Protein AF-A0A630BYJ1-F1 (afdb_monomer_lite)

Organism: Campylobacter jejuni (NCBI:txid197)

Foldseek 3Di:
DDWDDDPQWIWDWDDDPPDIDIDIDGPVVVVVDPDDPPDDDDDDDDPVPDDDDD

Radius of gyration: 12.18 Å; chains: 1; bounding box: 28×22×36 Å

Sequence (54 aa):
IALRSRKSDVFIRVSCMDKILEFALEKQEFLRFDLKLYEELSLYFYEDAICFLN

pLDDT: mean 75.1, std 7.13, range [47.91, 85.94]

Secondary structure (DSSP, 8-state):
-EEEEETTEEEEEEEETTEEEEEEEEHHHHHHS-PPTTPPP-----GGG-----

Structure (mmCIF, N/CA/C/O backbone):
data_AF-A0A630BYJ1-F1
#
_entry.id   AF-A0A630BYJ1-F1
#
loop_
_atom_site.group_PDB
_atom_site.id
_atom_site.type_symbol
_atom_site.label_atom_id
_atom_site.label_alt_id
_atom_site.label_comp_id
_atom_site.label_asym_id
_atom_site.label_entity_id
_atom_site.label_seq_id
_atom_site.pdbx_PDB_ins_code
_atom_site.Cartn_x
_atom_site.Cartn_y
_atom_site.Cartn_z
_atom_site.occupancy
_atom_site.B_iso_or_equiv
_atom_site.auth_seq_id
_atom_site.auth_comp_id
_atom_site.auth_asym_id
_atom_site.auth_atom_id
_atom_site.pdbx_PDB_model_num
ATOM 1 N N . ILE A 1 1 ? 6.263 4.153 3.180 1.00 62.94 1 ILE A N 1
ATOM 2 C CA . ILE A 1 1 ? 4.815 3.841 3.167 1.00 62.94 1 ILE A CA 1
ATOM 3 C C . ILE A 1 1 ? 4.042 5.151 3.159 1.00 62.94 1 ILE A C 1
ATOM 5 O O . ILE A 1 1 ? 4.313 5.997 4.002 1.00 62.94 1 ILE A O 1
ATOM 9 N N . ALA A 1 2 ? 3.123 5.336 2.213 1.00 61.09 2 ALA A N 1
ATOM 10 C CA . ALA A 1 2 ? 2.130 6.411 2.256 1.00 61.09 2 ALA A CA 1
ATOM 11 C C . ALA A 1 2 ? 0.731 5.787 2.285 1.00 61.09 2 ALA A C 1
ATOM 13 O O . ALA A 1 2 ? 0.463 4.880 1.497 1.00 61.09 2 ALA A O 1
ATOM 14 N N . LEU A 1 3 ? -0.129 6.267 3.188 1.00 59.94 3 LEU A N 1
ATOM 15 C CA . LEU A 1 3 ? -1.486 5.761 3.393 1.00 59.94 3 LEU A CA 1
ATOM 16 C C . LEU A 1 3 ? -2.500 6.784 2.881 1.00 59.94 3 LEU A C 1
ATOM 18 O O . LEU A 1 3 ? -2.449 7.955 3.259 1.00 59.94 3 LEU A O 1
ATOM 22 N N . ARG A 1 4 ? -3.437 6.348 2.035 1.00 62.25 4 ARG A N 1
ATOM 23 C CA . ARG A 1 4 ? -4.622 7.142 1.675 1.00 62.25 4 ARG A CA 1
ATOM 24 C C . ARG A 1 4 ? -5.872 6.328 1.944 1.00 62.25 4 ARG A C 1
ATOM 26 O O . ARG A 1 4 ? -5.942 5.171 1.549 1.00 62.25 4 ARG A O 1
ATOM 33 N N . SER A 1 5 ? -6.866 6.940 2.570 1.00 60.47 5 SER A N 1
ATOM 34 C CA . SER A 1 5 ? -8.192 6.349 2.721 1.00 60.47 5 SER A CA 1
ATOM 35 C C . SER A 1 5 ? -9.139 6.939 1.677 1.00 60.47 5 SER A C 1
ATOM 37 O O . SER A 1 5 ? -9.231 8.159 1.519 1.00 60.47 5 SER A O 1
ATOM 39 N N . ARG A 1 6 ? -9.860 6.085 0.943 1.00 67.56 6 ARG A N 1
ATOM 40 C CA . ARG A 1 6 ? -10.968 6.512 0.076 1.00 67.56 6 ARG A CA 1
ATOM 41 C C . ARG A 1 6 ? -12.152 5.593 0.343 1.00 67.56 6 ARG A C 1
ATOM 43 O O . ARG A 1 6 ? -12.104 4.414 0.026 1.00 67.56 6 ARG A O 1
ATOM 50 N N . LYS A 1 7 ? -13.220 6.140 0.932 1.00 73.50 7 LYS A N 1
ATOM 51 C CA . LYS A 1 7 ? -14.402 5.378 1.377 1.00 73.50 7 LYS A CA 1
ATOM 52 C C . LYS A 1 7 ? -14.033 4.204 2.307 1.00 73.50 7 LYS A C 1
ATOM 54 O O . LYS A 1 7 ? -13.745 4.438 3.480 1.00 73.50 7 LYS A O 1
ATOM 59 N N . SER A 1 8 ? -14.086 2.979 1.785 1.00 75.69 8 SER A N 1
ATOM 60 C CA . SER A 1 8 ? -13.906 1.700 2.475 1.00 75.69 8 SER A CA 1
ATOM 61 C C . SER A 1 8 ? -12.497 1.142 2.367 1.00 75.69 8 SER A C 1
ATOM 63 O O . SER A 1 8 ? -12.210 0.189 3.078 1.00 75.69 8 SER A O 1
ATOM 65 N N . ASP A 1 9 ? -11.631 1.727 1.537 1.00 78.06 9 ASP A N 1
ATOM 66 C CA . ASP A 1 9 ? -10.356 1.108 1.183 1.00 78.06 9 ASP A CA 1
ATOM 67 C C . ASP A 1 9 ? -9.181 1.968 1.655 1.00 78.06 9 ASP A C 1
ATOM 69 O O . ASP A 1 9 ? -9.237 3.208 1.686 1.00 78.06 9 ASP A O 1
ATOM 73 N N . VAL A 1 10 ? -8.111 1.284 2.039 1.00 77.94 10 VAL A N 1
ATOM 74 C CA . VAL A 1 10 ? -6.818 1.845 2.404 1.00 77.94 10 VAL A CA 1
ATOM 75 C C . VAL A 1 10 ? -5.830 1.494 1.305 1.00 77.94 10 VAL A C 1
ATOM 77 O O . VAL A 1 10 ? -5.601 0.327 0.999 1.00 77.94 10 VAL A O 1
ATOM 80 N N . PHE A 1 11 ? -5.232 2.526 0.722 1.00 80.06 11 PHE A N 1
ATOM 81 C CA . PHE A 1 11 ? -4.209 2.386 -0.301 1.00 80.06 11 PHE A CA 1
ATOM 82 C C . PHE A 1 11 ? -2.835 2.495 0.349 1.00 80.06 11 PHE A C 1
ATOM 84 O O . PHE A 1 11 ? -2.513 3.524 0.953 1.00 80.06 11 PHE A O 1
ATOM 91 N N . ILE A 1 12 ? -2.035 1.440 0.218 1.00 78.62 12 ILE A N 1
ATOM 92 C CA . ILE A 1 12 ? -0.664 1.364 0.713 1.00 78.62 12 ILE A CA 1
ATOM 93 C C . ILE A 1 12 ? 0.275 1.510 -0.475 1.00 78.62 12 ILE A C 1
ATOM 95 O O . ILE A 1 12 ? 0.289 0.671 -1.372 1.00 78.62 12 ILE A O 1
ATOM 99 N N . ARG A 1 13 ? 1.093 2.566 -0.467 1.00 80.81 13 ARG A N 1
ATOM 100 C CA . ARG A 1 13 ? 2.201 2.705 -1.418 1.00 80.81 13 ARG A CA 1
ATOM 101 C C . ARG A 1 13 ? 3.517 2.297 -0.791 1.00 80.81 13 ARG A C 1
ATOM 103 O O . ARG A 1 13 ? 3.902 2.845 0.250 1.00 80.81 13 ARG A O 1
ATOM 110 N N . VAL A 1 14 ? 4.231 1.416 -1.475 1.00 77.25 14 VAL A N 1
ATOM 111 C CA . VAL A 1 14 ? 5.605 1.032 -1.148 1.00 77.25 14 VAL A CA 1
ATOM 112 C C . VAL A 1 14 ? 6.520 1.366 -2.320 1.00 77.25 14 VAL A C 1
ATOM 114 O O . VAL A 1 14 ? 6.143 1.230 -3.485 1.00 77.25 14 VAL A O 1
ATOM 117 N N . SER A 1 15 ? 7.721 1.834 -1.999 1.00 79.62 15 SER A N 1
ATOM 118 C CA . SER A 1 15 ? 8.777 2.032 -2.988 1.00 79.62 15 SER A CA 1
ATOM 119 C C . SER A 1 15 ? 9.550 0.725 -3.129 1.00 79.62 15 SER A C 1
ATOM 121 O O . SER A 1 15 ? 10.016 0.188 -2.127 1.00 79.62 15 SER A O 1
ATOM 123 N N . CYS A 1 16 ? 9.686 0.221 -4.352 1.00 77.56 16 CYS A N 1
ATOM 124 C CA . CYS A 1 16 ? 10.469 -0.967 -4.672 1.00 77.56 16 CYS A CA 1
ATOM 125 C C . CYS A 1 16 ? 11.447 -0.607 -5.794 1.00 77.56 16 CYS A C 1
ATOM 127 O O . CYS A 1 16 ? 11.047 -0.483 -6.950 1.00 77.56 16 CYS A O 1
ATOM 129 N N . MET A 1 17 ? 12.717 -0.398 -5.434 1.00 81.50 17 MET A N 1
ATOM 130 C CA . MET A 1 17 ? 13.756 0.111 -6.339 1.00 81.50 17 MET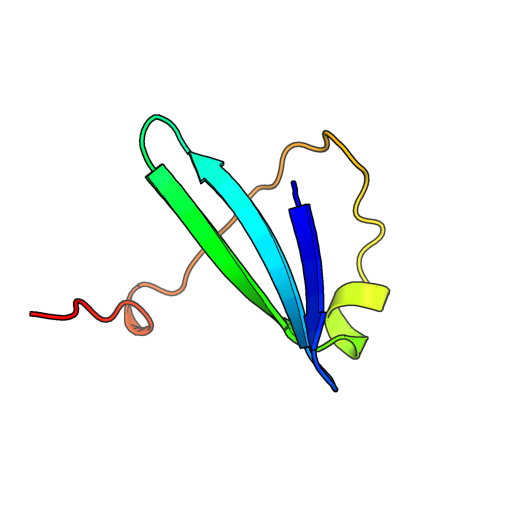 A CA 1
ATOM 131 C C . MET A 1 17 ? 13.320 1.404 -7.058 1.00 81.50 17 MET A C 1
ATOM 133 O O . MET A 1 17 ? 13.093 2.422 -6.406 1.00 81.50 17 MET A O 1
ATOM 137 N N . ASP A 1 18 ? 13.204 1.366 -8.383 1.00 85.94 18 ASP A N 1
ATOM 138 C CA . ASP A 1 18 ? 12.803 2.460 -9.269 1.00 85.94 18 ASP A CA 1
ATOM 139 C C . ASP A 1 18 ? 11.281 2.535 -9.496 1.00 85.94 18 ASP A C 1
ATOM 141 O O . ASP A 1 18 ? 10.797 3.406 -10.220 1.00 85.94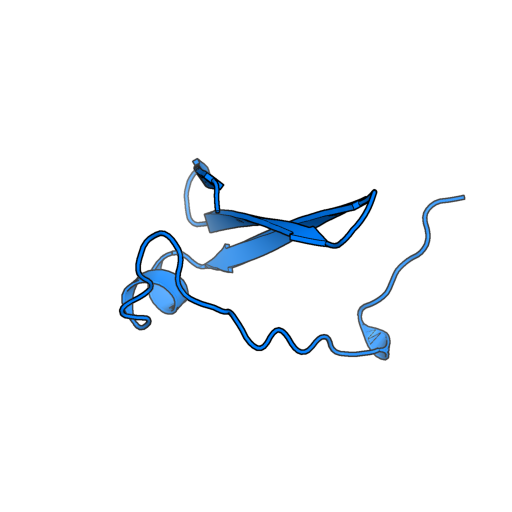 18 ASP A O 1
ATOM 145 N N . LYS A 1 19 ? 10.508 1.641 -8.867 1.00 82.31 19 LYS A N 1
ATOM 146 C CA . LYS A 1 19 ? 9.056 1.521 -9.038 1.00 82.31 19 LYS A CA 1
ATOM 147 C C . LYS A 1 19 ? 8.300 1.851 -7.757 1.00 82.31 19 LYS A C 1
ATOM 149 O O . LYS A 1 19 ? 8.796 1.722 -6.636 1.00 82.31 19 LYS A O 1
ATOM 154 N N . I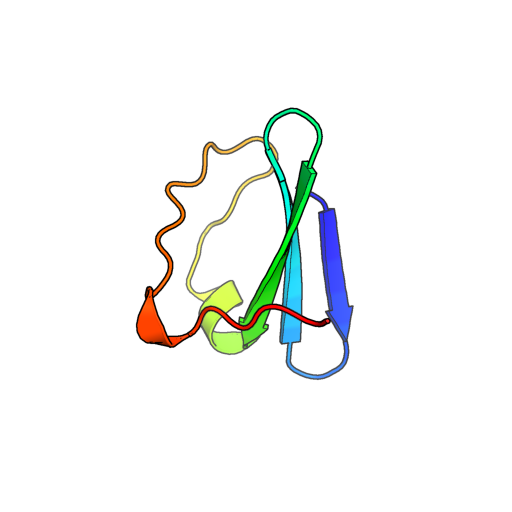LE A 1 20 ? 7.044 2.248 -7.932 1.00 83.19 20 ILE A N 1
ATOM 155 C CA . ILE A 1 20 ? 6.078 2.411 -6.845 1.00 83.19 20 ILE A CA 1
ATOM 156 C C . ILE A 1 20 ? 5.003 1.352 -7.037 1.00 83.19 20 ILE A C 1
ATOM 158 O O . ILE A 1 20 ? 4.373 1.298 -8.091 1.00 83.19 20 ILE A O 1
ATOM 162 N N . LEU A 1 21 ? 4.788 0.534 -6.012 1.00 80.56 21 LEU A N 1
ATOM 163 C CA . LEU A 1 21 ? 3.676 -0.406 -5.960 1.00 80.56 21 LEU A CA 1
ATOM 164 C C . LEU A 1 21 ? 2.575 0.199 -5.089 1.00 80.56 21 LEU A C 1
ATOM 166 O O . LEU A 1 21 ? 2.851 0.718 -4.003 1.00 80.56 21 LEU A O 1
ATOM 170 N N . GLU A 1 22 ? 1.337 0.157 -5.573 1.00 81.44 22 GLU A N 1
ATOM 171 C CA . GLU A 1 22 ? 0.149 0.575 -4.830 1.00 81.44 22 GLU A CA 1
ATOM 172 C C . GLU A 1 22 ? -0.750 -0.639 -4.605 1.00 81.44 22 GLU A C 1
ATOM 174 O O . GLU A 1 22 ? -1.137 -1.319 -5.550 1.00 81.44 22 GLU A O 1
ATOM 179 N N . PHE A 1 23 ? -1.076 -0.895 -3.343 1.00 78.31 23 PHE A N 1
ATOM 180 C CA . PHE A 1 23 ? -1.960 -1.971 -2.918 1.00 78.31 23 PHE A CA 1
ATOM 181 C C . PHE A 1 23 ? -3.238 -1.368 -2.358 1.00 78.31 23 PHE A C 1
ATOM 183 O O . PHE A 1 23 ? -3.175 -0.397 -1.605 1.00 78.31 23 PHE A O 1
ATOM 190 N N . ALA A 1 24 ? -4.382 -1.954 -2.694 1.00 80.12 24 ALA A N 1
ATOM 191 C CA . ALA A 1 24 ? -5.656 -1.637 -2.067 1.00 80.12 24 ALA A CA 1
ATOM 192 C C . ALA A 1 24 ? -5.993 -2.732 -1.054 1.00 80.12 24 ALA A C 1
ATOM 194 O O . ALA A 1 24 ? -5.982 -3.914 -1.392 1.00 80.12 24 ALA A O 1
ATOM 195 N N . LEU A 1 25 ? -6.290 -2.336 0.179 1.00 78.06 25 LEU A N 1
ATOM 196 C CA . LEU A 1 25 ? -6.857 -3.214 1.193 1.00 78.06 25 LEU A CA 1
ATOM 197 C C . LEU A 1 25 ? -8.196 -2.663 1.649 1.00 78.06 25 LEU A C 1
ATOM 199 O O . LEU A 1 25 ? -8.363 -1.453 1.792 1.00 78.06 25 LEU A O 1
ATOM 203 N N . GLU A 1 26 ? -9.125 -3.550 1.972 1.00 81.75 26 GLU A N 1
ATOM 204 C CA . GLU A 1 26 ? -10.322 -3.148 2.694 1.00 81.75 26 GLU A CA 1
ATOM 205 C C . GLU A 1 26 ? -9.931 -2.603 4.072 1.00 81.75 26 GLU A C 1
ATOM 207 O O . GLU A 1 26 ? -9.090 -3.159 4.778 1.00 81.75 26 GLU A O 1
ATOM 212 N N . LYS A 1 27 ? -10.564 -1.510 4.495 1.00 80.12 27 LYS A N 1
ATOM 213 C CA . LYS A 1 27 ? -10.274 -0.842 5.769 1.00 80.12 27 LYS A CA 1
ATOM 214 C C . LYS A 1 27 ? -10.450 -1.771 6.967 1.00 80.12 27 LYS A C 1
ATOM 216 O O . LYS A 1 27 ? -9.729 -1.621 7.947 1.00 80.12 27 LYS A O 1
ATOM 221 N N . GLN A 1 28 ? -11.401 -2.703 6.909 1.00 83.12 28 GLN A N 1
ATOM 222 C CA . GLN A 1 28 ? -11.613 -3.666 7.991 1.00 83.12 28 GLN A CA 1
ATOM 223 C C . GLN A 1 28 ? -10.437 -4.633 8.120 1.00 83.12 28 GLN A C 1
ATOM 225 O O . GLN A 1 28 ? -9.968 -4.851 9.233 1.00 83.12 28 GLN A O 1
ATOM 230 N N . GLU A 1 29 ? -9.931 -5.150 6.999 1.00 79.19 29 GLU A N 1
ATOM 231 C CA . GLU A 1 29 ? -8.725 -5.979 6.977 1.00 79.19 29 GLU A CA 1
ATOM 232 C C . GLU A 1 29 ? -7.508 -5.163 7.416 1.00 79.19 29 GLU A C 1
ATOM 234 O O . GLU A 1 29 ? -6.785 -5.593 8.305 1.00 79.19 29 GLU A O 1
ATOM 239 N N . PHE A 1 30 ? -7.336 -3.937 6.906 1.00 79.50 30 PHE A N 1
ATOM 240 C CA . PHE A 1 30 ? -6.246 -3.044 7.312 1.00 79.50 30 PHE A CA 1
ATOM 241 C C . PHE A 1 30 ? -6.185 -2.828 8.831 1.00 79.50 30 PHE A C 1
ATOM 243 O O . PHE A 1 30 ? -5.111 -2.903 9.414 1.00 79.50 30 PHE A O 1
ATOM 250 N N . LEU A 1 31 ? -7.330 -2.602 9.485 1.00 81.62 31 LEU A N 1
ATOM 251 C CA . LEU A 1 31 ? -7.404 -2.406 10.938 1.00 81.62 31 LEU A CA 1
ATOM 252 C C . LEU A 1 31 ? -7.017 -3.651 11.753 1.00 81.62 31 LEU A C 1
ATOM 254 O O . LEU A 1 31 ? -6.743 -3.518 12.943 1.00 81.62 31 LEU A O 1
ATOM 258 N N . ARG A 1 32 ? -7.004 -4.849 11.149 1.00 84.50 32 ARG A N 1
ATOM 259 C CA . ARG A 1 32 ? -6.507 -6.069 11.806 1.00 84.50 32 ARG A CA 1
ATOM 260 C C . ARG A 1 32 ? -4.982 -6.138 11.834 1.00 84.50 32 ARG A C 1
ATOM 262 O O . ARG A 1 32 ? -4.441 -6.903 12.629 1.00 84.50 32 ARG A O 1
ATOM 269 N N . PHE A 1 33 ? -4.298 -5.366 10.993 1.00 77.38 33 PHE A N 1
ATOM 270 C CA . PHE A 1 33 ? -2.843 -5.331 10.943 1.00 77.38 33 PHE A CA 1
ATOM 271 C C . PHE A 1 33 ? -2.307 -4.155 11.777 1.00 77.38 33 PHE A C 1
ATOM 273 O O . PHE A 1 33 ? -2.689 -3.006 11.563 1.00 77.38 33 PHE A O 1
ATOM 280 N N . ASP A 1 34 ? -1.381 -4.422 12.703 1.00 77.75 34 ASP A N 1
ATOM 281 C CA . ASP A 1 34 ? -0.654 -3.391 13.471 1.00 77.75 34 ASP A CA 1
ATOM 282 C C . ASP A 1 34 ? 0.507 -2.804 12.644 1.00 77.75 34 ASP A C 1
ATOM 284 O O . ASP A 1 34 ? 1.667 -2.844 13.051 1.00 77.75 34 ASP A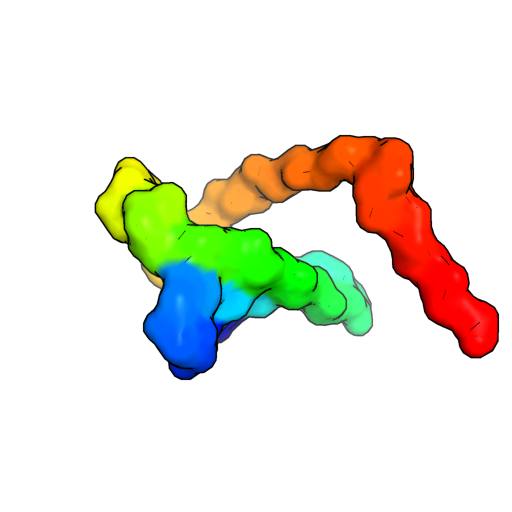 O 1
ATOM 288 N N . LEU A 1 35 ? 0.202 -2.316 11.436 1.00 75.38 35 LEU A N 1
ATOM 289 C CA . LEU A 1 35 ? 1.208 -1.811 10.499 1.00 75.38 35 LEU A CA 1
ATOM 290 C C . LEU A 1 35 ? 1.859 -0.534 11.030 1.00 75.38 35 LEU A C 1
ATOM 292 O O . LEU A 1 35 ? 1.183 0.474 11.266 1.00 75.38 35 LEU A O 1
ATOM 296 N N . LYS A 1 36 ? 3.189 -0.540 11.132 1.00 72.75 36 LYS A N 1
ATOM 297 C CA . LYS A 1 36 ? 3.964 0.620 11.586 1.00 72.75 36 LYS A CA 1
ATOM 298 C C . LYS A 1 36 ? 4.647 1.342 10.434 1.00 72.75 36 LYS A C 1
ATOM 300 O O . LYS A 1 36 ? 4.997 0.784 9.395 1.00 72.75 36 LYS A O 1
ATOM 305 N N . LEU A 1 37 ? 4.856 2.645 10.625 1.00 69.31 37 LEU A N 1
ATOM 306 C CA . LEU A 1 37 ? 5.704 3.420 9.724 1.00 69.31 37 LEU A CA 1
ATOM 307 C C . LEU A 1 37 ? 7.125 2.837 9.749 1.00 69.31 37 LEU A C 1
ATOM 309 O O . LEU A 1 37 ? 7.663 2.583 10.823 1.00 69.31 37 LEU A O 1
ATOM 313 N N . TYR A 1 38 ? 7.717 2.674 8.562 1.00 71.06 38 TYR A N 1
ATOM 314 C CA . TYR A 1 38 ? 9.068 2.128 8.338 1.00 71.06 38 TYR A CA 1
ATOM 315 C C . TYR A 1 38 ? 9.243 0.633 8.624 1.00 71.06 38 TYR A C 1
ATOM 317 O O . TYR A 1 38 ? 10.369 0.145 8.627 1.00 71.06 38 TYR A O 1
ATOM 325 N N . GLU A 1 39 ? 8.149 -0.096 8.817 1.00 73.88 39 GLU A N 1
ATOM 326 C CA . GLU A 1 39 ? 8.189 -1.550 8.890 1.00 73.88 39 GLU A CA 1
ATOM 327 C C . GLU A 1 39 ? 8.502 -2.162 7.518 1.00 73.88 39 GLU A C 1
ATOM 329 O O . GLU A 1 39 ? 8.039 -1.680 6.476 1.00 73.88 39 GLU A O 1
ATOM 334 N N . GLU A 1 40 ? 9.308 -3.223 7.523 1.00 72.56 40 GLU A N 1
ATOM 335 C CA . GLU A 1 40 ? 9.559 -4.029 6.336 1.00 72.56 40 GLU A CA 1
ATOM 336 C C . GLU A 1 40 ? 8.360 -4.948 6.094 1.00 72.56 40 GLU A C 1
ATOM 338 O O . GLU A 1 40 ? 7.988 -5.754 6.945 1.00 72.56 40 GLU A O 1
AT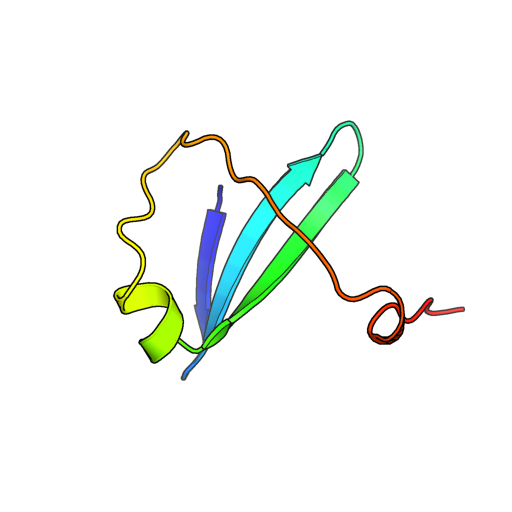OM 343 N N . LEU A 1 41 ? 7.732 -4.811 4.927 1.00 74.81 41 LEU A N 1
ATOM 344 C CA . LEU A 1 41 ? 6.554 -5.589 4.569 1.00 74.81 41 LEU A CA 1
ATOM 345 C C . LEU A 1 41 ? 6.950 -6.729 3.640 1.00 74.81 41 LEU A C 1
ATOM 347 O O . LEU A 1 41 ? 7.444 -6.500 2.537 1.00 74.81 41 LEU A O 1
ATOM 351 N N . SER A 1 42 ? 6.658 -7.958 4.062 1.00 72.81 42 SER A N 1
ATOM 352 C CA . SER A 1 42 ? 6.678 -9.118 3.172 1.00 72.81 42 SER A CA 1
ATOM 353 C C . SER A 1 42 ? 5.380 -9.151 2.376 1.00 72.81 42 SER A C 1
ATOM 355 O O . SER A 1 42 ? 4.343 -9.606 2.855 1.00 72.81 42 SER A O 1
ATOM 357 N N . LEU A 1 43 ? 5.434 -8.609 1.164 1.00 72.94 43 LEU A N 1
ATOM 358 C CA . LEU A 1 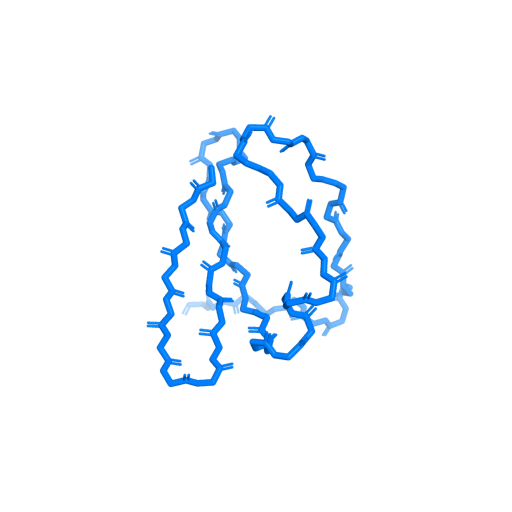43 ? 4.302 -8.581 0.249 1.00 72.94 43 LEU A CA 1
ATOM 359 C C . LEU A 1 43 ? 4.347 -9.825 -0.633 1.00 72.94 43 LEU A C 1
ATOM 361 O O . LEU A 1 43 ? 5.350 -10.088 -1.292 1.00 72.94 43 LEU A O 1
ATOM 365 N N . TYR A 1 44 ? 3.246 -10.565 -0.664 1.00 72.19 44 TYR A N 1
ATOM 366 C CA . TYR A 1 44 ? 3.011 -11.607 -1.652 1.00 72.19 44 TYR A CA 1
ATOM 367 C C . TYR A 1 44 ? 1.847 -11.177 -2.540 1.00 72.19 44 TYR A C 1
ATOM 369 O O . TYR A 1 44 ? 0.924 -10.492 -2.096 1.00 72.19 44 TYR A O 1
ATOM 377 N N . PHE A 1 45 ? 1.902 -11.556 -3.807 1.00 71.06 45 PHE A N 1
ATOM 378 C CA . PHE A 1 45 ? 0.827 -11.335 -4.761 1.00 71.06 45 PHE A CA 1
ATOM 379 C C . PHE A 1 45 ? 0.446 -12.672 -5.385 1.00 71.06 45 PHE A C 1
ATOM 381 O O . PHE A 1 45 ? 1.294 -13.542 -5.581 1.00 71.06 45 PHE A O 1
ATOM 388 N N . TYR A 1 46 ? -0.838 -12.832 -5.686 1.00 75.50 46 TYR A N 1
ATOM 389 C CA . TYR A 1 46 ? -1.307 -13.949 -6.493 1.00 75.50 46 TYR A CA 1
ATOM 390 C C . TYR A 1 46 ? -0.939 -13.666 -7.947 1.00 75.50 46 TYR A C 1
ATOM 392 O O . TYR A 1 46 ? -1.352 -12.644 -8.493 1.00 75.50 46 TYR A O 1
ATOM 400 N N . GLU A 1 47 ? -0.149 -14.544 -8.560 1.00 76.50 47 GLU A N 1
ATOM 401 C CA . GLU A 1 47 ? 0.315 -14.373 -9.942 1.00 76.50 47 GLU A CA 1
ATOM 402 C C . GLU A 1 47 ? -0.861 -14.247 -10.923 1.00 76.50 47 GLU A C 1
ATOM 404 O O . GLU A 1 47 ? -0.856 -13.375 -11.789 1.00 76.50 47 GLU A O 1
ATOM 409 N N . ASP A 1 48 ? -1.935 -15.002 -10.681 1.00 81.38 48 ASP A N 1
ATOM 410 C CA . ASP A 1 48 ? -3.178 -14.957 -11.463 1.00 81.38 48 ASP A CA 1
ATOM 411 C C . ASP A 1 48 ? -3.922 -13.610 -11.380 1.00 81.38 48 ASP A C 1
ATOM 413 O O . ASP A 1 48 ? -4.794 -13.325 -12.199 1.00 81.38 48 ASP A O 1
ATOM 417 N N . ALA A 1 49 ? -3.604 -12.770 -10.389 1.00 70.94 49 ALA A N 1
ATOM 418 C CA . ALA A 1 49 ? -4.196 -11.444 -10.229 1.00 70.94 49 ALA A CA 1
ATOM 419 C C . ALA A 1 49 ? -3.409 -10.342 -10.965 1.00 70.94 49 ALA A C 1
ATOM 421 O O . ALA A 1 49 ? -3.818 -9.178 -10.943 1.00 70.94 49 ALA A O 1
ATOM 422 N N . ILE A 1 50 ? -2.281 -10.675 -11.608 1.00 75.81 50 ILE A N 1
ATOM 423 C CA . ILE A 1 50 ? -1.464 -9.710 -12.345 1.00 75.81 50 ILE A CA 1
ATOM 424 C C . ILE A 1 50 ? -2.115 -9.417 -13.698 1.00 75.81 50 ILE A C 1
ATOM 426 O O . ILE A 1 50 ? -2.271 -10.290 -14.547 1.00 75.81 50 ILE A O 1
ATOM 430 N N . CYS A 1 51 ? -2.434 -8.146 -13.926 1.00 71.69 51 CYS A N 1
ATOM 431 C CA . CYS A 1 51 ? -2.879 -7.645 -15.220 1.00 71.69 51 CYS A CA 1
ATOM 432 C C . CYS A 1 51 ? -1.882 -6.605 -15.737 1.00 71.69 51 CYS A C 1
ATOM 434 O O . CYS A 1 51 ? -1.529 -5.664 -15.024 1.00 71.69 51 CYS A O 1
ATOM 436 N N . PHE A 1 52 ? -1.448 -6.766 -16.986 1.00 74.56 52 PHE A N 1
ATOM 437 C CA . PHE A 1 52 ? -0.623 -5.786 -17.684 1.00 74.56 52 PHE A CA 1
ATOM 438 C C . PHE A 1 52 ? -1.526 -4.925 -18.564 1.00 74.56 52 PHE A C 1
ATOM 440 O O . PHE A 1 52 ? -2.262 -5.440 -19.405 1.00 74.56 52 PHE A O 1
ATOM 447 N N . LEU A 1 53 ? -1.485 -3.611 -18.356 1.00 72.88 53 LEU A N 1
ATOM 448 C CA . LEU A 1 53 ? -2.161 -2.659 -19.231 1.00 72.88 53 LEU A CA 1
ATOM 449 C C . LEU A 1 53 ? -1.248 -2.399 -20.437 1.00 72.88 53 LEU A C 1
ATOM 451 O O . LEU A 1 53 ? -0.107 -1.977 -20.245 1.00 72.88 53 LEU A O 1
ATOM 455 N N . ASN A 1 54 ? -1.746 -2.692 -21.640 1.00 47.91 54 ASN A N 1
ATOM 456 C CA . ASN A 1 54 ? -1.093 -2.353 -22.911 1.00 47.91 54 ASN A CA 1
ATOM 457 C C . ASN A 1 54 ? -1.315 -0.884 -23.274 1.00 47.91 54 ASN A C 1
ATOM 459 O O . ASN A 1 54 ? -2.459 -0.406 -23.087 1.00 47.91 54 ASN A O 1
#